Protein AF-A0A533WWQ7-F1 (afdb_monomer_lite)

Secondary structure (DSSP, 8-state):
--EEE-TTT--EEE--SS-SS-HHHHHHHH--SHHHHHHHHHHHHHHHHTT-S-GGGG-HHHHHHHH-HHHHHHHHHHHHHT--

Radius of gyration: 12.21 Å; chains: 1; bounding box: 25×34×24 Å

pLDDT: mean 81.05, std 10.41, range [48.53, 92.19]

Structure (mmCIF, N/CA/C/O backbone):
data_AF-A0A533WWQ7-F1
#
_entry.id   AF-A0A533WWQ7-F1
#
loop_
_atom_site.group_PDB
_atom_site.id
_atom_site.type_symbol
_atom_site.label_atom_id
_atom_site.label_alt_id
_atom_site.label_comp_id
_atom_site.label_asym_id
_atom_site.label_entity_id
_atom_site.label_seq_id
_atom_site.pdbx_PDB_ins_code
_atom_site.Cartn_x
_atom_site.Cartn_y
_atom_site.Cartn_z
_atom_site.occupancy
_atom_site.B_iso_or_equiv
_atom_site.auth_seq_id
_atom_site.auth_comp_id
_atom_site.auth_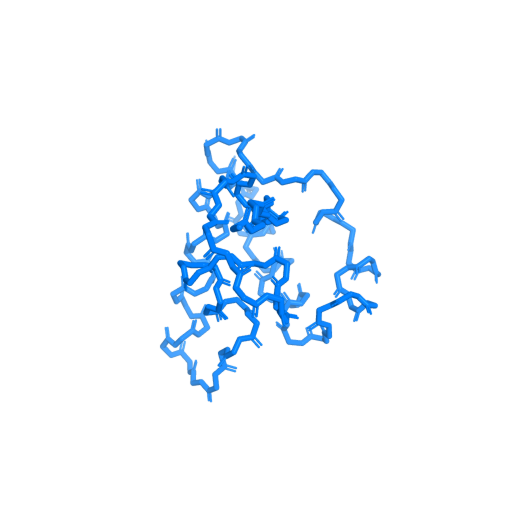asym_id
_atom_site.auth_atom_id
_atom_site.pdbx_PDB_model_num
ATOM 1 N N . MET A 1 1 ? -3.532 -22.577 -12.867 1.00 54.56 1 MET A N 1
ATOM 2 C CA . MET A 1 1 ? -3.680 -21.119 -12.667 1.00 54.56 1 MET A CA 1
ATOM 3 C C . MET A 1 1 ? -3.704 -20.881 -11.164 1.00 54.56 1 MET A C 1
ATOM 5 O O . MET A 1 1 ? -4.555 -21.465 -10.506 1.00 54.56 1 MET A O 1
ATOM 9 N N . VAL A 1 2 ? -2.727 -20.166 -10.599 1.00 58.28 2 VAL A N 1
ATOM 10 C CA . VAL A 1 2 ? -2.673 -19.907 -9.148 1.00 58.28 2 VAL A CA 1
ATOM 11 C C . VAL A 1 2 ? -3.349 -18.567 -8.885 1.00 58.28 2 VAL A C 1
ATOM 13 O O . VAL A 1 2 ? -2.979 -17.551 -9.474 1.00 58.28 2 VAL A O 1
ATOM 16 N N . TYR A 1 3 ? -4.370 -18.577 -8.036 1.00 63.38 3 TYR A N 1
ATOM 17 C CA . TYR A 1 3 ? -5.053 -17.368 -7.595 1.00 63.38 3 TYR A CA 1
ATOM 18 C C . TYR A 1 3 ? -4.354 -16.843 -6.341 1.00 63.38 3 TYR A C 1
ATOM 20 O O . TYR A 1 3 ? -4.308 -17.538 -5.327 1.00 63.38 3 TYR A O 1
ATOM 28 N N . ASN A 1 4 ? -3.815 -15.625 -6.404 1.00 71.38 4 ASN A N 1
ATOM 29 C CA . ASN A 1 4 ? -3.222 -14.949 -5.250 1.00 71.38 4 ASN A CA 1
ATOM 30 C C . ASN A 1 4 ? -4.160 -13.856 -4.738 1.00 71.38 4 ASN A C 1
ATOM 32 O O . ASN A 1 4 ? -4.914 -13.262 -5.507 1.00 71.38 4 ASN A O 1
ATOM 36 N N . ARG A 1 5 ? -4.090 -13.565 -3.435 1.00 78.50 5 ARG A N 1
ATOM 37 C CA . ARG A 1 5 ? -4.729 -12.380 -2.849 1.00 78.50 5 ARG A CA 1
ATOM 38 C C . ARG A 1 5 ? -3.724 -11.253 -2.714 1.00 78.50 5 ARG A C 1
ATOM 40 O O . ARG A 1 5 ? -2.585 -11.474 -2.306 1.00 78.50 5 ARG A O 1
ATOM 47 N N . CYS A 1 6 ? -4.144 -10.052 -3.086 1.00 83.12 6 CYS A N 1
ATOM 48 C CA . CYS A 1 6 ? -3.332 -8.856 -2.935 1.00 83.12 6 CYS A CA 1
ATOM 49 C C . CYS A 1 6 ? -3.232 -8.504 -1.450 1.00 83.12 6 CYS A C 1
ATOM 51 O O . CYS A 1 6 ? -4.260 -8.332 -0.805 1.00 83.12 6 CYS A O 1
ATOM 53 N N . MET A 1 7 ? -2.025 -8.338 -0.908 1.00 80.38 7 MET A N 1
ATOM 54 C CA . MET A 1 7 ? -1.871 -7.973 0.510 1.00 80.38 7 MET A CA 1
ATOM 55 C C . MET A 1 7 ? -2.354 -6.550 0.841 1.00 80.38 7 MET A C 1
ATOM 57 O O . MET A 1 7 ? -2.554 -6.249 2.009 1.00 80.38 7 MET A O 1
ATOM 61 N N . PHE A 1 8 ? -2.578 -5.693 -0.163 1.00 82.12 8 PHE A N 1
ATOM 62 C CA . PHE A 1 8 ? -3.064 -4.321 0.029 1.00 82.12 8 PHE A CA 1
ATOM 63 C C . PHE A 1 8 ? -4.583 -4.191 0.015 1.00 82.12 8 PHE A C 1
ATOM 65 O O . PHE A 1 8 ? -5.137 -3.486 0.847 1.00 82.12 8 PHE A O 1
ATOM 72 N N . CYS A 1 9 ? -5.247 -4.845 -0.938 1.00 81.50 9 CYS A N 1
ATOM 73 C CA . CYS A 1 9 ? -6.689 -4.699 -1.152 1.00 81.50 9 CYS A CA 1
ATOM 74 C C . CYS A 1 9 ? -7.466 -6.015 -1.052 1.00 81.50 9 CYS A C 1
ATOM 76 O O . CYS A 1 9 ? -8.638 -6.061 -1.410 1.00 81.50 9 CYS A O 1
ATOM 78 N N . ASN A 1 10 ? -6.802 -7.110 -0.672 1.00 79.25 10 ASN A N 1
ATOM 79 C CA . ASN A 1 10 ? -7.353 -8.465 -0.570 1.00 79.25 10 ASN A CA 1
ATOM 80 C C . ASN A 1 10 ? -7.979 -9.030 -1.867 1.00 79.25 10 ASN A C 1
ATOM 82 O O . ASN A 1 10 ? -8.516 -10.138 -1.869 1.00 79.25 10 ASN A O 1
ATOM 86 N N . ALA A 1 11 ? -7.883 -8.305 -2.988 1.00 80.31 11 ALA A N 1
ATOM 87 C CA . ALA A 1 11 ? -8.430 -8.723 -4.271 1.00 80.31 11 ALA A CA 1
ATOM 88 C C . ALA A 1 11 ? -7.743 -9.999 -4.767 1.00 80.31 11 ALA A C 1
ATOM 90 O O . ALA A 1 11 ? -6.516 -10.118 -4.698 1.00 80.31 11 ALA A O 1
ATOM 91 N N . VAL A 1 12 ? -8.536 -10.931 -5.293 1.00 79.50 12 VAL A N 1
ATOM 92 C CA . VAL A 1 12 ? -8.032 -12.137 -5.953 1.00 79.50 12 VAL A CA 1
ATOM 93 C C . VAL A 1 12 ? -7.603 -11.770 -7.371 1.00 79.50 12 VAL A C 1
ATOM 95 O O . VAL A 1 12 ? -8.387 -11.198 -8.124 1.00 79.50 12 VAL A O 1
ATOM 98 N N . TYR A 1 13 ? -6.369 -12.094 -7.744 1.00 74.19 13 TYR A N 1
ATOM 99 C CA . TYR A 1 13 ? -5.843 -11.870 -9.090 1.00 74.19 13 TYR A CA 1
ATOM 100 C C . TYR A 1 13 ? -5.083 -13.105 -9.579 1.00 74.19 13 TYR A C 1
ATOM 102 O O . TYR A 1 13 ? -4.513 -13.870 -8.792 1.00 74.19 13 TYR A O 1
ATOM 110 N N . ALA A 1 14 ? -5.123 -13.326 -10.892 1.00 65.19 14 ALA A N 1
ATOM 111 C CA . ALA A 1 14 ? -4.361 -14.386 -11.533 1.00 65.19 14 ALA A CA 1
ATOM 112 C C . ALA A 1 14 ? -2.895 -13.949 -11.609 1.00 65.19 14 ALA A C 1
ATOM 114 O O . ALA A 1 14 ? -2.594 -12.923 -12.213 1.00 65.19 14 ALA A O 1
ATOM 115 N N . ALA A 1 15 ? -1.990 -14.703 -10.985 1.00 62.69 15 ALA A N 1
ATOM 116 C CA . ALA A 1 15 ? -0.578 -14.342 -10.939 1.00 62.69 15 ALA A CA 1
ATOM 117 C C . ALA A 1 15 ? 0.314 -15.528 -11.301 1.00 62.69 15 ALA A C 1
ATOM 119 O O . ALA A 1 15 ? 0.265 -16.581 -10.662 1.00 62.69 15 ALA A O 1
ATOM 120 N N . ASN A 1 16 ? 1.210 -15.317 -12.264 1.00 54.56 16 ASN A N 1
ATOM 121 C CA . ASN A 1 16 ? 2.355 -16.188 -12.508 1.00 54.56 16 ASN A CA 1
ATOM 122 C C . ASN A 1 16 ? 3.468 -15.796 -11.525 1.00 54.56 16 ASN A C 1
ATOM 124 O O . ASN A 1 16 ? 4.406 -15.101 -11.887 1.00 54.56 16 ASN A O 1
ATOM 128 N N . ALA A 1 17 ? 3.281 -16.153 -10.251 1.00 51.53 17 ALA A N 1
ATOM 129 C CA . ALA A 1 17 ? 4.290 -16.201 -9.188 1.00 51.53 17 ALA A CA 1
ATOM 130 C C . ALA A 1 17 ? 5.465 -15.196 -9.291 1.00 51.53 17 ALA A C 1
ATOM 132 O O . ALA A 1 17 ? 6.509 -15.531 -9.847 1.00 51.53 17 ALA A O 1
ATOM 133 N N . LYS A 1 18 ? 5.331 -14.007 -8.678 1.00 52.09 18 LYS A N 1
ATOM 134 C CA . LYS A 1 18 ? 6.482 -13.216 -8.177 1.00 52.09 18 LYS A CA 1
ATOM 135 C C . LYS A 1 18 ? 6.093 -12.121 -7.180 1.00 52.09 18 LYS A C 1
ATOM 137 O O . LYS A 1 18 ? 6.784 -11.952 -6.182 1.00 52.09 18 LYS A O 1
ATOM 142 N N . CYS A 1 19 ? 4.955 -11.456 -7.372 1.00 56.56 19 CYS A N 1
ATOM 143 C CA . CYS A 1 19 ? 4.462 -10.431 -6.448 1.00 56.56 19 CYS A CA 1
ATOM 144 C C . CYS A 1 19 ? 3.226 -10.934 -5.691 1.00 56.56 19 CYS A C 1
ATOM 146 O O . CYS A 1 19 ? 2.385 -11.614 -6.268 1.00 56.56 19 CYS A O 1
ATOM 148 N N . ARG A 1 20 ? 3.115 -10.613 -4.393 1.00 72.06 20 ARG A N 1
ATOM 149 C CA . ARG A 1 20 ? 1.905 -10.824 -3.561 1.00 72.06 20 ARG A CA 1
ATOM 150 C C . ARG A 1 20 ? 0.925 -9.640 -3.663 1.00 72.06 20 ARG A C 1
ATOM 152 O O . ARG A 1 20 ? 0.098 -9.412 -2.780 1.00 72.06 20 ARG A O 1
ATOM 159 N N . VAL A 1 21 ? 1.041 -8.859 -4.729 1.00 77.31 21 VAL A N 1
ATOM 160 C CA . VAL A 1 21 ? 0.359 -7.585 -4.942 1.00 77.31 21 VAL A CA 1
ATOM 161 C C . VAL A 1 21 ? -0.184 -7.566 -6.368 1.00 77.31 21 VAL A C 1
ATOM 163 O O . VAL A 1 21 ? 0.501 -8.028 -7.274 1.00 77.31 21 VAL A O 1
ATOM 166 N N . CYS A 1 22 ? -1.412 -7.081 -6.557 1.00 82.56 22 CYS A N 1
ATOM 167 C CA . CYS A 1 22 ? -2.011 -6.935 -7.885 1.00 82.56 22 CYS A CA 1
ATOM 168 C C . CYS A 1 22 ? -1.461 -5.704 -8.620 1.00 82.56 22 CYS A C 1
ATOM 170 O O . CYS A 1 22 ? -1.018 -4.755 -7.974 1.00 82.56 22 CYS A O 1
ATOM 172 N N . ASP A 1 23 ? -1.601 -5.663 -9.944 1.00 80.94 23 ASP A N 1
ATOM 173 C CA . ASP A 1 23 ? -1.099 -4.579 -10.809 1.00 80.94 23 ASP A CA 1
ATOM 174 C C . ASP A 1 23 ? -1.554 -3.180 -10.347 1.00 80.94 23 ASP A C 1
ATOM 176 O O . ASP A 1 23 ? -0.802 -2.211 -10.378 1.00 80.94 23 ASP A O 1
ATOM 180 N N . LYS A 1 24 ? -2.777 -3.066 -9.804 1.00 82.19 24 LYS A N 1
ATOM 181 C CA . LYS A 1 24 ? -3.312 -1.797 -9.266 1.00 82.19 24 LYS A CA 1
ATOM 182 C C . LYS A 1 24 ? -2.563 -1.285 -8.034 1.00 82.19 24 LYS A C 1
ATOM 184 O O . LYS A 1 24 ? -2.595 -0.094 -7.744 1.00 82.19 24 LYS A O 1
ATOM 189 N N . CYS A 1 25 ? -1.971 -2.185 -7.259 1.00 84.81 25 CYS A N 1
ATOM 190 C CA . CYS A 1 25 ? -1.241 -1.877 -6.033 1.00 84.81 25 CYS A CA 1
ATOM 191 C C . CYS A 1 25 ? 0.281 -1.947 -6.241 1.00 84.81 25 CYS A C 1
ATOM 193 O O . CYS A 1 25 ? 1.030 -1.566 -5.348 1.00 84.81 25 CYS A O 1
ATOM 195 N N . GLU A 1 26 ? 0.748 -2.378 -7.415 1.00 85.81 26 GLU A N 1
ATOM 196 C CA . GLU A 1 26 ? 2.171 -2.430 -7.764 1.00 85.81 26 GLU A CA 1
ATOM 197 C C . GLU A 1 26 ? 2.834 -1.046 -7.726 1.00 85.81 26 GLU A C 1
ATOM 199 O O . GLU A 1 26 ? 4.006 -0.931 -7.362 1.00 85.81 26 GLU A O 1
ATOM 204 N N . VAL A 1 27 ? 2.076 0.023 -7.998 1.00 85.06 27 VAL A N 1
ATOM 205 C CA . VAL A 1 27 ? 2.549 1.414 -7.881 1.00 85.06 27 VAL A CA 1
ATOM 206 C C . VAL A 1 27 ? 3.066 1.747 -6.472 1.00 85.06 27 VAL A C 1
ATOM 208 O O . VAL A 1 27 ? 3.982 2.550 -6.333 1.00 85.06 27 VAL A O 1
ATOM 211 N N . ILE A 1 28 ? 2.554 1.076 -5.431 1.00 84.25 28 ILE A N 1
ATOM 212 C CA . ILE A 1 28 ? 3.001 1.245 -4.038 1.00 84.25 28 ILE A CA 1
ATOM 213 C C . ILE A 1 28 ? 4.413 0.681 -3.841 1.00 84.25 28 ILE A C 1
ATOM 215 O O . ILE A 1 28 ? 5.184 1.205 -3.042 1.00 84.25 28 ILE A O 1
ATOM 219 N N . LEU A 1 29 ? 4.772 -0.362 -4.592 1.00 82.00 29 LEU A N 1
ATOM 220 C CA . LEU A 1 29 ? 6.087 -1.001 -4.520 1.00 82.00 29 LEU A CA 1
ATOM 221 C C . LEU A 1 29 ? 7.115 -0.376 -5.467 1.00 82.00 29 LEU A C 1
ATOM 223 O O . LEU A 1 29 ? 8.314 -0.474 -5.224 1.00 82.00 29 LEU A O 1
ATOM 227 N N . THR A 1 30 ? 6.662 0.217 -6.570 1.00 79.50 30 THR A N 1
ATOM 228 C CA . THR A 1 30 ? 7.518 0.581 -7.711 1.00 79.50 30 THR A CA 1
ATOM 229 C C . THR A 1 30 ? 7.590 2.082 -7.975 1.00 79.50 30 THR A C 1
ATOM 231 O O . THR A 1 30 ? 8.067 2.500 -9.035 1.00 79.50 30 THR A O 1
ATOM 234 N N . TRP A 1 31 ? 7.136 2.922 -7.042 1.00 75.00 31 TRP A N 1
ATOM 235 C CA . TRP A 1 31 ? 7.194 4.365 -7.240 1.00 75.00 31 TRP A CA 1
ATOM 236 C C . TRP A 1 31 ? 8.653 4.836 -7.391 1.00 75.00 31 TRP A C 1
ATOM 238 O O . TRP A 1 31 ? 9.528 4.522 -6.589 1.00 75.00 31 TRP A O 1
ATOM 248 N N . LYS A 1 32 ? 8.923 5.561 -8.483 1.00 75.06 32 LYS A N 1
ATOM 249 C CA . LYS A 1 32 ? 10.249 6.104 -8.846 1.00 75.06 32 LYS A CA 1
ATOM 250 C C . LYS A 1 32 ? 10.231 7.616 -9.077 1.00 75.06 32 LYS A C 1
ATOM 252 O O . LYS A 1 32 ? 11.274 8.221 -9.284 1.00 75.06 32 LYS A O 1
ATOM 257 N N . SER A 1 33 ? 9.046 8.220 -9.083 1.00 79.00 33 SER A N 1
ATOM 258 C CA . SER A 1 33 ? 8.817 9.640 -9.346 1.00 79.00 33 SER A CA 1
ATOM 259 C C . SER A 1 33 ? 7.780 10.187 -8.368 1.00 79.00 33 SER A C 1
ATOM 261 O O . SER A 1 33 ? 6.949 9.431 -7.857 1.00 79.00 33 SER A O 1
ATOM 263 N N . SER A 1 34 ? 7.780 11.504 -8.148 1.00 76.50 34 SER A N 1
ATOM 264 C CA . SER A 1 34 ? 6.820 12.168 -7.253 1.00 76.50 34 SER A CA 1
ATOM 265 C C . SER A 1 34 ? 5.360 11.960 -7.681 1.00 76.50 34 SER A C 1
ATOM 267 O O . SER A 1 34 ? 4.472 11.874 -6.838 1.00 76.50 34 SER A O 1
ATOM 269 N N . MET A 1 35 ? 5.103 11.814 -8.987 1.00 79.88 35 MET A N 1
ATOM 270 C CA . MET A 1 35 ? 3.764 11.521 -9.511 1.00 79.88 35 MET A CA 1
ATOM 271 C C . MET A 1 35 ? 3.307 10.102 -9.145 1.00 79.88 35 MET A C 1
ATOM 273 O O . MET A 1 35 ? 2.162 9.909 -8.737 1.00 79.88 35 MET A O 1
ATOM 277 N N . ASN A 1 36 ? 4.213 9.121 -9.212 1.00 82.94 36 ASN A N 1
ATOM 278 C CA . ASN A 1 36 ? 3.916 7.751 -8.790 1.00 82.94 36 ASN A CA 1
ATOM 279 C C . ASN A 1 36 ? 3.748 7.658 -7.270 1.00 82.94 36 ASN A C 1
ATOM 281 O O . ASN A 1 36 ? 2.908 6.894 -6.806 1.00 82.94 36 ASN A O 1
ATOM 285 N N . TYR A 1 37 ? 4.503 8.454 -6.504 1.00 85.94 37 TYR A N 1
ATOM 286 C CA . TYR A 1 37 ? 4.336 8.559 -5.055 1.00 85.94 37 TYR A CA 1
ATOM 287 C C . TYR A 1 37 ? 2.927 9.052 -4.697 1.00 85.94 37 TYR A C 1
ATOM 289 O O . TYR A 1 37 ? 2.224 8.379 -3.948 1.00 85.94 37 TYR A O 1
ATOM 297 N N . LEU A 1 38 ? 2.460 10.155 -5.298 1.00 87.31 38 LEU A N 1
ATOM 298 C CA . LEU A 1 38 ? 1.113 10.674 -5.034 1.00 87.31 38 LEU A CA 1
ATOM 299 C C . LEU A 1 38 ? 0.022 9.669 -5.434 1.00 87.31 38 LEU A C 1
ATOM 301 O O . LEU A 1 38 ? -0.940 9.470 -4.694 1.00 87.31 38 LEU A O 1
ATOM 305 N N . ALA A 1 39 ? 0.178 8.999 -6.579 1.00 88.44 39 ALA A N 1
ATOM 306 C CA . ALA A 1 39 ? -0.741 7.943 -6.999 1.00 88.44 39 ALA A CA 1
ATOM 307 C C . ALA A 1 39 ? -0.773 6.774 -5.997 1.00 88.44 39 ALA A C 1
ATOM 309 O O . ALA A 1 39 ? -1.845 6.244 -5.698 1.00 88.44 39 ALA A O 1
ATOM 310 N N . ALA A 1 40 ? 0.382 6.397 -5.447 1.00 89.00 40 ALA A N 1
ATOM 311 C CA . ALA A 1 40 ? 0.489 5.342 -4.452 1.00 89.00 40 ALA A CA 1
ATOM 312 C C . ALA A 1 40 ? -0.142 5.738 -3.106 1.00 89.00 40 ALA A C 1
ATOM 314 O O . ALA A 1 40 ? -0.914 4.952 -2.555 1.00 89.00 40 ALA A O 1
ATOM 315 N N . VAL A 1 41 ? 0.107 6.960 -2.622 1.00 89.81 41 VAL A N 1
ATOM 316 C CA . VAL A 1 41 ? -0.530 7.509 -1.411 1.00 89.81 41 VAL A CA 1
ATOM 317 C C . VAL A 1 41 ? -2.046 7.537 -1.585 1.00 89.81 41 VAL A C 1
ATOM 319 O O . VAL A 1 41 ? -2.760 6.937 -0.787 1.00 89.81 41 VAL A O 1
ATOM 322 N N . ASN A 1 42 ? -2.542 8.115 -2.684 1.00 89.62 42 ASN A N 1
ATOM 323 C CA . ASN A 1 42 ? -3.975 8.164 -2.984 1.00 89.62 42 ASN A CA 1
ATOM 324 C C . ASN A 1 42 ? -4.606 6.768 -3.024 1.00 89.62 42 ASN A C 1
ATOM 326 O O . ASN A 1 42 ? -5.721 6.576 -2.538 1.00 89.62 42 ASN A O 1
ATOM 330 N N . ARG A 1 43 ? -3.891 5.775 -3.568 1.00 89.69 43 ARG A N 1
ATOM 331 C CA . ARG A 1 43 ? -4.368 4.393 -3.602 1.00 89.69 43 ARG A CA 1
ATOM 332 C C . ARG A 1 43 ? -4.497 3.797 -2.201 1.00 89.69 43 ARG A C 1
ATOM 334 O O . ARG A 1 43 ? -5.500 3.143 -1.924 1.00 89.69 43 ARG A O 1
ATOM 341 N N . VAL A 1 44 ? -3.517 4.011 -1.323 1.00 89.81 44 VAL A N 1
ATOM 342 C CA . VAL A 1 44 ? -3.585 3.546 0.073 1.00 89.81 44 VAL A CA 1
ATOM 343 C C . VAL A 1 44 ? -4.685 4.286 0.838 1.00 89.81 44 VAL A C 1
ATOM 345 O O . VAL A 1 44 ? -5.470 3.641 1.529 1.00 89.81 44 VAL A O 1
ATOM 348 N N . SER A 1 45 ? -4.816 5.602 0.661 1.00 89.75 45 SER A N 1
ATOM 349 C CA . SER A 1 45 ? -5.887 6.402 1.269 1.00 89.75 45 SER A CA 1
ATOM 350 C C . SER A 1 45 ? -7.281 5.949 0.822 1.00 89.75 45 SER A C 1
ATOM 352 O O . SER A 1 45 ? -8.197 5.874 1.639 1.00 89.75 45 SER A O 1
ATOM 354 N N . GLU A 1 46 ? -7.458 5.573 -0.448 1.00 89.88 46 GLU A N 1
ATOM 355 C CA . GLU A 1 46 ? -8.716 4.995 -0.937 1.00 89.88 46 GLU A CA 1
ATOM 356 C C . GLU A 1 46 ? -9.049 3.678 -0.217 1.00 89.88 46 GLU A C 1
ATOM 358 O O . GLU A 1 46 ? -10.191 3.479 0.204 1.00 89.88 46 GLU A O 1
ATOM 363 N N . LEU A 1 47 ? -8.057 2.797 -0.044 1.00 88.50 47 LEU A N 1
ATOM 364 C CA . LEU A 1 47 ? -8.215 1.521 0.663 1.00 88.50 47 LEU A CA 1
ATOM 365 C C . LEU A 1 47 ? -8.518 1.726 2.151 1.00 88.50 47 LEU A C 1
ATOM 367 O O . LEU A 1 47 ? -9.369 1.029 2.701 1.00 88.50 47 LEU A O 1
ATOM 371 N N . LEU A 1 48 ? -7.872 2.705 2.790 1.00 88.88 48 LEU A N 1
ATOM 372 C CA . LEU A 1 48 ? -8.159 3.109 4.167 1.00 88.88 48 LEU A CA 1
ATOM 373 C C . LEU A 1 48 ? -9.599 3.592 4.318 1.00 88.88 48 LEU A C 1
ATOM 375 O O . LEU A 1 48 ? -10.316 3.097 5.184 1.00 88.88 48 LEU A O 1
ATOM 379 N N . ARG A 1 49 ? -10.048 4.492 3.435 1.00 87.25 49 ARG A N 1
ATOM 380 C CA . ARG A 1 49 ? -11.414 5.035 3.457 1.00 87.25 49 ARG A CA 1
ATOM 381 C C . ARG A 1 49 ? -12.477 3.955 3.256 1.00 87.25 49 ARG A C 1
ATOM 383 O O . ARG A 1 49 ? -13.566 4.059 3.807 1.00 87.25 49 ARG A O 1
ATOM 390 N N . LYS A 1 50 ? -12.171 2.922 2.468 1.00 88.44 50 LYS A N 1
ATOM 391 C CA . LYS A 1 50 ? -13.055 1.765 2.256 1.00 88.44 50 LYS A CA 1
ATOM 392 C C . LYS A 1 50 ? -12.995 0.728 3.384 1.00 88.44 50 LYS A C 1
ATOM 394 O O . LYS A 1 50 ? -13.792 -0.202 3.378 1.00 88.44 50 LYS A O 1
ATOM 399 N N . GLY A 1 51 ? -12.060 0.857 4.329 1.00 84.81 51 GLY A N 1
ATOM 400 C CA . GLY A 1 51 ? -11.805 -0.167 5.346 1.00 84.81 51 GLY A CA 1
ATOM 401 C C . GLY A 1 51 ? -11.215 -1.462 4.773 1.00 84.81 51 GLY A C 1
ATOM 402 O O . GLY A 1 51 ? -11.270 -2.502 5.421 1.00 84.81 51 GLY A O 1
ATOM 403 N N . GLU A 1 52 ? -10.659 -1.410 3.560 1.00 85.31 52 GLU A N 1
ATOM 404 C CA . GLU A 1 52 ? -10.121 -2.563 2.824 1.00 85.31 52 GLU A CA 1
ATOM 405 C C . GLU A 1 52 ? -8.609 -2.743 3.025 1.00 85.31 52 GLU A C 1
ATOM 407 O O . GLU A 1 52 ? -8.048 -3.745 2.579 1.00 85.31 52 GLU A O 1
ATOM 412 N N . LEU A 1 53 ? -7.937 -1.783 3.676 1.00 84.50 53 LEU A N 1
ATOM 413 C CA . LEU A 1 53 ? -6.513 -1.892 3.982 1.00 84.50 53 LEU A CA 1
ATOM 414 C C . LEU A 1 53 ? -6.280 -2.921 5.099 1.00 84.50 53 LEU A C 1
ATOM 416 O O . LEU A 1 53 ? -6.792 -2.773 6.211 1.00 84.50 53 LEU A O 1
ATOM 420 N N . ASP A 1 54 ? -5.454 -3.928 4.815 1.00 83.19 54 ASP A N 1
ATOM 421 C CA . ASP A 1 54 ? -5.067 -4.950 5.792 1.00 83.19 54 ASP A CA 1
ATOM 422 C C . ASP A 1 54 ? -4.428 -4.314 7.043 1.00 83.19 54 ASP A C 1
ATOM 424 O O . ASP A 1 54 ? -3.568 -3.432 6.956 1.00 83.19 54 ASP A O 1
ATOM 428 N N . SER A 1 55 ? -4.838 -4.764 8.232 1.00 82.81 55 SER A N 1
ATOM 429 C CA . SER A 1 55 ? -4.385 -4.204 9.509 1.00 82.81 55 SER A CA 1
ATOM 430 C C . SER A 1 55 ? -2.879 -4.355 9.735 1.00 82.81 55 SER A C 1
ATOM 432 O O . SER A 1 55 ? -2.285 -3.514 10.412 1.00 82.81 55 SER A O 1
ATOM 434 N N . LYS A 1 56 ? -2.235 -5.363 9.133 1.00 84.81 56 LYS A N 1
ATOM 435 C CA . LYS A 1 56 ? -0.778 -5.557 9.204 1.00 84.81 56 LYS A CA 1
ATOM 436 C C . LYS A 1 56 ? -0.012 -4.430 8.520 1.00 84.81 56 LYS A C 1
ATOM 438 O O . LYS A 1 56 ? 1.107 -4.133 8.927 1.00 84.81 56 LYS A O 1
ATOM 443 N N . LEU A 1 57 ? -0.619 -3.772 7.530 1.00 85.06 57 LEU A N 1
ATOM 444 C CA . LEU A 1 57 ? -0.008 -2.652 6.811 1.00 85.06 57 LEU A CA 1
ATOM 445 C C . LEU A 1 57 ? 0.072 -1.374 7.649 1.00 85.06 57 LEU A C 1
ATOM 447 O O . LEU A 1 57 ? 0.817 -0.464 7.303 1.00 85.06 57 LEU A O 1
ATOM 451 N N . LYS A 1 58 ? -0.635 -1.320 8.784 1.00 84.06 58 LYS A N 1
ATOM 452 C CA . LY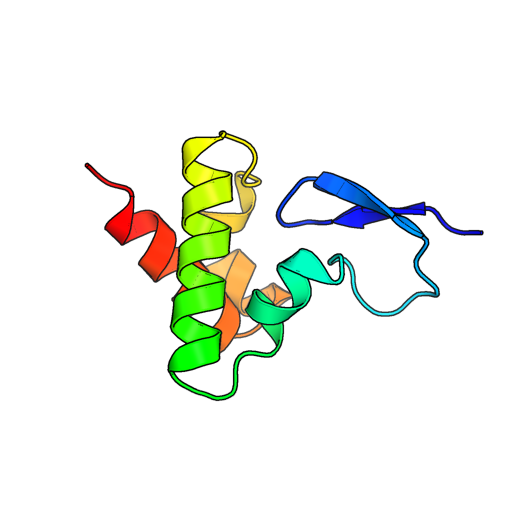S A 1 58 ? -0.509 -0.227 9.758 1.00 84.06 58 LYS A CA 1
ATOM 453 C C . LYS A 1 58 ? 0.771 -0.309 10.590 1.00 84.06 58 LYS A C 1
ATOM 455 O O . LYS A 1 58 ? 1.073 0.618 11.331 1.00 84.06 58 LYS A O 1
ATOM 460 N N . ASN A 1 59 ? 1.512 -1.413 10.500 1.00 88.62 59 ASN A N 1
ATOM 461 C CA . ASN A 1 59 ? 2.775 -1.586 11.199 1.00 88.62 59 ASN A CA 1
ATOM 462 C C . ASN A 1 59 ? 3.942 -1.219 10.273 1.00 88.62 59 ASN A C 1
ATOM 464 O O . ASN A 1 59 ? 4.234 -1.924 9.306 1.00 88.62 59 AS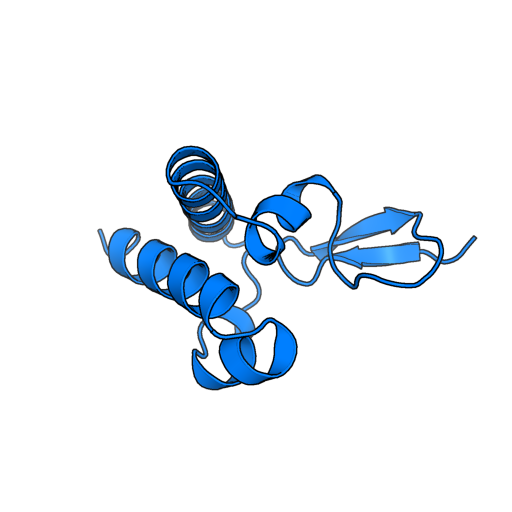N A O 1
ATOM 468 N N . GLU A 1 60 ? 4.639 -0.132 10.600 1.00 88.94 60 GLU A N 1
ATOM 469 C CA . GLU A 1 60 ? 5.777 0.359 9.820 1.00 88.94 60 GLU A CA 1
ATOM 470 C C . GLU A 1 60 ? 6.896 -0.676 9.673 1.00 88.94 60 GLU A C 1
ATOM 472 O O . GLU A 1 60 ? 7.402 -0.881 8.569 1.00 88.94 60 GLU A O 1
ATOM 477 N N . ASN A 1 61 ? 7.247 -1.382 10.751 1.00 89.81 61 ASN A N 1
ATOM 478 C CA . ASN A 1 61 ? 8.286 -2.411 10.710 1.00 89.81 61 ASN A CA 1
ATOM 479 C C . ASN A 1 61 ? 7.885 -3.568 9.796 1.00 89.81 61 ASN A C 1
ATOM 481 O O . ASN A 1 61 ? 8.696 -4.023 8.991 1.00 89.81 61 ASN A O 1
ATOM 485 N N . PHE A 1 62 ? 6.622 -4.003 9.859 1.00 88.81 62 PHE A N 1
ATOM 486 C CA . PHE A 1 62 ? 6.109 -5.017 8.940 1.00 88.81 62 PHE A CA 1
ATOM 487 C C . PHE A 1 62 ? 6.254 -4.562 7.483 1.00 88.81 62 PHE A C 1
ATOM 489 O O . PHE A 1 62 ? 6.748 -5.325 6.647 1.00 88.81 62 PHE A O 1
ATOM 496 N N . CYS A 1 63 ? 5.878 -3.317 7.184 1.00 88.06 63 CYS A N 1
ATOM 497 C CA . CYS A 1 63 ? 5.972 -2.771 5.836 1.00 88.06 63 CYS A CA 1
ATOM 498 C C . CYS A 1 63 ? 7.423 -2.659 5.350 1.00 88.06 63 CYS A C 1
ATOM 500 O O . CYS A 1 63 ? 7.718 -3.067 4.228 1.00 88.06 63 CYS A O 1
ATOM 502 N N . LYS A 1 64 ? 8.348 -2.195 6.200 1.00 88.94 64 LYS A N 1
ATOM 503 C CA . LYS A 1 64 ? 9.779 -2.108 5.868 1.00 88.94 64 LYS A CA 1
ATOM 504 C C . LYS A 1 64 ? 10.373 -3.480 5.558 1.00 88.94 64 LYS A C 1
ATOM 506 O O . LYS A 1 64 ? 11.068 -3.620 4.555 1.00 88.94 64 LYS A O 1
ATOM 511 N N . THR A 1 65 ? 10.074 -4.494 6.371 1.00 88.25 65 THR A N 1
ATOM 512 C CA . THR A 1 65 ? 10.604 -5.854 6.186 1.00 88.25 65 THR A CA 1
ATOM 513 C C . THR A 1 65 ? 10.051 -6.540 4.936 1.00 88.25 65 THR A C 1
ATOM 515 O O . THR A 1 65 ? 10.785 -7.266 4.273 1.00 88.25 65 THR A O 1
ATOM 518 N N . ASN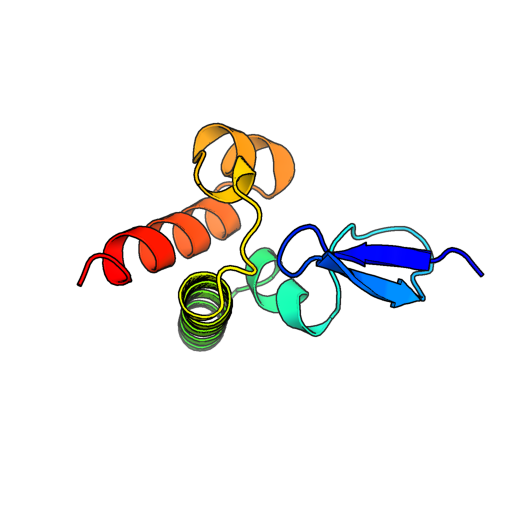 A 1 66 ? 8.773 -6.330 4.601 1.00 84.19 66 ASN A N 1
ATOM 519 C CA . ASN A 1 66 ? 8.120 -7.058 3.505 1.00 84.19 66 ASN A CA 1
ATOM 520 C C . ASN A 1 66 ? 8.162 -6.327 2.157 1.00 84.19 66 ASN A C 1
ATOM 522 O O . ASN A 1 66 ? 8.123 -6.982 1.117 1.00 84.19 66 ASN A O 1
ATOM 526 N N . PHE A 1 67 ? 8.214 -4.994 2.161 1.00 84.12 67 PHE A N 1
ATOM 527 C CA . PHE A 1 67 ? 8.075 -4.170 0.953 1.00 84.12 67 PHE A CA 1
ATOM 528 C C . PHE A 1 67 ? 9.216 -3.164 0.761 1.00 84.12 67 PHE A C 1
ATOM 530 O O . PHE A 1 67 ? 9.307 -2.536 -0.292 1.00 84.12 67 PHE A O 1
ATOM 537 N N . GLY A 1 68 ? 10.090 -3.008 1.756 1.00 86.44 68 GLY A N 1
ATOM 538 C CA . GLY A 1 68 ? 11.156 -2.014 1.754 1.00 86.44 68 GLY A CA 1
ATOM 539 C C . GLY A 1 68 ? 10.715 -0.646 2.278 1.00 86.44 68 GLY A C 1
ATOM 540 O O . GLY A 1 68 ? 9.538 -0.373 2.521 1.00 86.44 68 GLY A O 1
ATOM 541 N N . ILE A 1 69 ? 11.703 0.231 2.464 1.00 87.81 69 ILE A N 1
ATOM 542 C CA . ILE A 1 69 ? 11.538 1.540 3.117 1.00 87.81 69 ILE A CA 1
ATOM 543 C C . ILE A 1 69 ? 10.595 2.453 2.322 1.00 87.81 69 ILE A C 1
ATOM 545 O O . ILE A 1 69 ? 9.706 3.065 2.902 1.00 87.81 69 ILE A O 1
ATOM 549 N N . HIS A 1 70 ? 10.737 2.493 0.997 1.00 86.19 70 HIS A N 1
ATOM 550 C CA . HIS A 1 70 ? 9.944 3.362 0.124 1.00 86.19 70 HIS A CA 1
ATOM 551 C C . HIS A 1 70 ? 8.445 3.037 0.146 1.00 86.19 70 HIS A C 1
ATOM 553 O O . HIS A 1 70 ? 7.609 3.933 0.238 1.00 86.19 70 HIS A O 1
ATOM 559 N N . ALA A 1 71 ? 8.090 1.754 0.070 1.00 84.56 71 ALA A N 1
ATOM 560 C CA . ALA A 1 71 ? 6.697 1.328 0.145 1.00 84.56 71 ALA A CA 1
ATOM 561 C C . ALA A 1 71 ? 6.122 1.568 1.548 1.00 84.56 71 ALA A C 1
ATOM 563 O O . ALA A 1 71 ? 4.993 2.030 1.675 1.00 84.56 71 ALA A O 1
ATOM 564 N N . ALA A 1 72 ? 6.911 1.310 2.599 1.00 89.75 72 ALA A N 1
ATOM 565 C CA . ALA A 1 72 ? 6.509 1.599 3.971 1.00 89.75 72 ALA A CA 1
ATOM 566 C C . ALA A 1 72 ? 6.196 3.083 4.178 1.00 89.75 72 ALA A C 1
ATOM 568 O O . ALA A 1 72 ? 5.149 3.394 4.734 1.00 89.75 72 ALA A O 1
ATOM 569 N N . GLN A 1 73 ? 7.048 3.977 3.672 1.00 89.38 73 GLN A N 1
ATOM 570 C CA . GLN A 1 73 ? 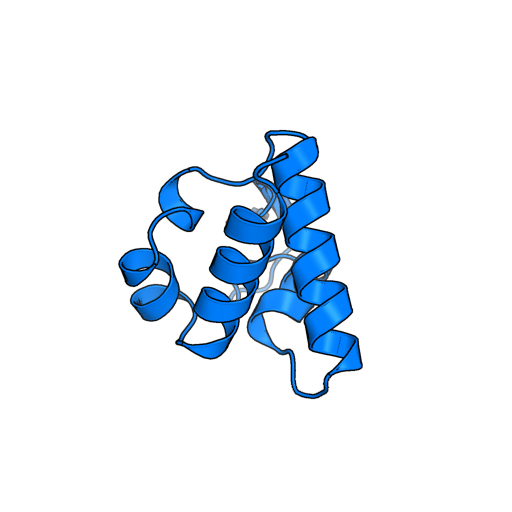6.852 5.421 3.774 1.00 89.38 73 GLN A CA 1
ATOM 571 C C . GLN A 1 73 ? 5.522 5.861 3.153 1.00 89.38 73 GLN A C 1
ATOM 573 O O . GLN A 1 73 ? 4.722 6.490 3.831 1.00 89.38 73 GLN A O 1
ATOM 578 N N . VAL A 1 74 ? 5.222 5.436 1.921 1.00 89.38 74 VAL A N 1
ATOM 579 C CA . VAL A 1 74 ? 3.934 5.734 1.266 1.00 89.38 74 VAL A CA 1
ATOM 580 C C . VAL A 1 74 ? 2.739 5.283 2.105 1.00 89.38 74 VAL A C 1
ATOM 582 O O . VAL A 1 74 ? 1.742 5.997 2.203 1.00 89.38 74 VAL A O 1
ATOM 585 N N . ILE A 1 75 ? 2.818 4.084 2.687 1.00 90.06 75 ILE A N 1
ATOM 586 C CA . ILE A 1 75 ? 1.724 3.534 3.491 1.00 90.06 75 ILE A CA 1
ATOM 587 C C . ILE A 1 75 ? 1.545 4.354 4.772 1.00 90.06 75 ILE A C 1
ATOM 589 O O . ILE A 1 75 ? 0.411 4.688 5.108 1.00 90.06 75 ILE A O 1
ATOM 593 N 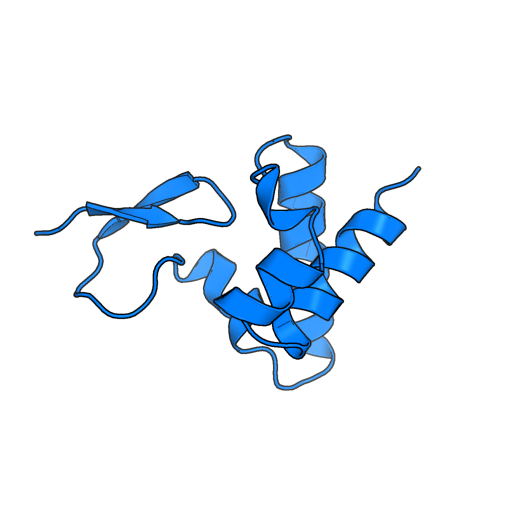N . MET A 1 76 ? 2.636 4.692 5.465 1.00 92.19 76 MET A N 1
ATOM 594 C CA . MET A 1 76 ? 2.580 5.503 6.685 1.00 92.19 76 MET A CA 1
ATOM 595 C C . MET A 1 76 ? 2.067 6.913 6.394 1.00 92.19 76 MET A C 1
ATOM 597 O O . MET A 1 76 ? 1.135 7.355 7.056 1.00 92.19 76 MET A O 1
ATOM 601 N N . ASP A 1 77 ? 2.578 7.565 5.348 1.00 90.19 77 ASP A N 1
ATOM 602 C CA . ASP A 1 77 ? 2.150 8.905 4.943 1.00 90.19 77 ASP A CA 1
ATOM 603 C C . ASP A 1 77 ? 0.649 8.932 4.619 1.00 90.19 77 ASP A C 1
ATOM 605 O O . ASP A 1 77 ? -0.070 9.842 5.034 1.00 90.19 77 ASP A O 1
ATOM 609 N N . ALA A 1 78 ? 0.140 7.905 3.929 1.00 90.00 78 ALA A N 1
ATOM 610 C CA . ALA A 1 78 ? -1.285 7.766 3.642 1.00 90.00 78 ALA A CA 1
ATOM 611 C C . ALA A 1 78 ? -2.132 7.519 4.903 1.00 90.00 78 ALA A C 1
ATOM 613 O O . ALA A 1 78 ? -3.250 8.027 4.989 1.00 90.00 78 ALA A O 1
ATOM 614 N N . ILE A 1 79 ? -1.621 6.746 5.871 1.00 88.69 79 ILE A N 1
ATOM 615 C CA . ILE A 1 79 ? -2.287 6.497 7.159 1.00 88.69 79 ILE A CA 1
ATOM 616 C C . ILE A 1 79 ? -2.354 7.777 7.986 1.00 88.69 79 ILE A C 1
ATOM 618 O O . ILE A 1 79 ? -3.424 8.115 8.489 1.00 88.69 79 ILE A O 1
ATOM 622 N N . ASP A 1 80 ? -1.238 8.488 8.119 1.00 88.12 80 ASP A N 1
ATOM 623 C CA . ASP A 1 80 ? -1.173 9.724 8.893 1.00 88.12 80 ASP A CA 1
ATOM 624 C C . ASP A 1 80 ? -2.013 10.828 8.248 1.00 88.12 80 ASP A C 1
ATOM 626 O O . ASP A 1 80 ? -2.753 11.513 8.951 1.00 88.12 80 ASP A O 1
ATOM 630 N N . SER A 1 81 ? -2.022 10.912 6.915 1.00 84.38 81 SER A N 1
ATOM 631 C CA . SER A 1 81 ? -2.890 11.835 6.170 1.00 84.38 81 SER A CA 1
ATOM 632 C C . SER A 1 81 ? -4.378 11.468 6.233 1.00 84.38 81 SER A C 1
ATOM 634 O O . SER A 1 81 ? -5.227 12.295 5.914 1.00 84.38 81 SER A O 1
ATOM 636 N N . SER A 1 82 ? -4.722 10.232 6.614 1.00 77.31 82 SER A N 1
ATOM 637 C CA . SER A 1 82 ? -6.109 9.762 6.741 1.00 77.31 82 SER A CA 1
ATOM 638 C C . SER A 1 82 ? -6.710 10.013 8.129 1.00 77.31 82 SER A C 1
ATOM 640 O O . SER A 1 82 ? -7.892 9.723 8.322 1.00 77.31 82 SER A O 1
ATOM 642 N N . LYS A 1 83 ? -5.933 10.512 9.099 1.00 64.25 83 LYS A N 1
ATOM 643 C CA . LYS A 1 83 ? -6.422 10.915 10.425 1.00 64.25 83 LYS A CA 1
ATOM 644 C C . LYS A 1 83 ? -7.109 12.287 10.326 1.00 64.25 83 LYS A C 1
ATOM 646 O O . LYS A 1 83 ? -6.551 13.291 10.758 1.00 64.25 83 LYS A O 1
ATOM 651 N N . PHE A 1 84 ? -8.295 12.308 9.723 1.00 48.53 84 PHE A N 1
ATOM 652 C CA . PHE A 1 84 ? -9.262 13.406 9.801 1.00 48.53 84 PHE A CA 1
ATOM 653 C C . PHE A 1 84 ? -10.464 12.970 10.634 1.00 48.53 84 PHE A C 1
ATOM 655 O O . PHE A 1 84 ? -10.912 11.814 10.446 1.00 48.53 84 PHE A O 1
#

Foldseek 3Di:
DDWAAALFQRDTDDDPDDDSHDPQQVLLQDPDDPVSLVSNLVSSLVCVVVVRGDPLLCDLVSCCVPRNNSSSVSNPVSVVVNPD

Sequence (84 aa):
MVYNRCMFCNAVYAANAKCRVCDKCEVILTWKSSMNYLAAVNRVSELLRKGELDSKLKNENFCKTNFGIHAAQVIMDAIDSSKF